Protein AF-A0A821QXB3-F1 (afdb_monomer_lite)

Foldseek 3Di:
DDPPDPPDDDPPDPPPVDDDDDPDDQVPFAKDWRWDDDPVGIDIDIDGDGDDDDDD

Structure (mmCIF, N/CA/C/O backbone):
data_AF-A0A821QXB3-F1
#
_entry.id   AF-A0A821QXB3-F1
#
loop_
_atom_site.group_PDB
_atom_site.id
_atom_site.type_symbol
_atom_site.label_atom_id
_atom_site.label_alt_id
_atom_site.label_comp_id
_atom_site.label_asym_id
_atom_site.label_entity_id
_atom_site.label_seq_id
_atom_site.pdbx_PDB_ins_code
_atom_site.Cartn_x
_atom_site.Cartn_y
_atom_site.Cartn_z
_atom_site.occupancy
_atom_site.B_iso_or_equiv
_atom_site.auth_seq_id
_atom_site.auth_comp_id
_atom_site.auth_asym_id
_atom_site.auth_atom_id
_atom_site.pdbx_PDB_model_num
ATOM 1 N N . PHE A 1 1 ? 23.002 -8.417 -32.977 1.00 38.72 1 PHE A N 1
ATOM 2 C CA . PHE A 1 1 ? 22.654 -7.228 -32.180 1.00 38.72 1 PHE A CA 1
ATOM 3 C C . PHE A 1 1 ? 22.626 -7.623 -30.715 1.00 38.72 1 PHE A C 1
ATOM 5 O O . PHE A 1 1 ? 21.589 -8.002 -30.194 1.00 38.72 1 PHE A O 1
ATOM 12 N N . LEU A 1 2 ? 23.804 -7.639 -30.095 1.00 40.44 2 LEU A N 1
ATOM 13 C CA . LEU A 1 2 ? 23.963 -7.820 -28.657 1.00 40.44 2 LEU A CA 1
ATOM 14 C C . LEU A 1 2 ? 24.071 -6.408 -28.088 1.00 40.44 2 LEU A C 1
ATOM 16 O O . LEU A 1 2 ? 25.013 -5.694 -28.430 1.00 40.44 2 LEU A O 1
ATOM 20 N N . LEU A 1 3 ? 23.081 -5.963 -27.318 1.00 42.56 3 LEU A N 1
ATOM 21 C CA . LEU A 1 3 ? 23.238 -4.728 -26.561 1.00 42.56 3 LEU A CA 1
ATOM 22 C C . LEU A 1 3 ? 24.131 -5.053 -25.365 1.00 42.56 3 LEU A C 1
ATOM 24 O O . LEU A 1 3 ? 23.743 -5.811 -24.480 1.00 42.56 3 LEU A O 1
ATOM 28 N N . ASN A 1 4 ? 25.341 -4.496 -25.384 1.00 44.47 4 ASN A N 1
ATOM 29 C CA . ASN A 1 4 ? 26.197 -4.381 -24.214 1.00 44.47 4 ASN A CA 1
ATOM 30 C C . ASN A 1 4 ? 25.424 -3.612 -23.138 1.00 44.47 4 ASN A C 1
ATOM 32 O O . ASN A 1 4 ? 25.286 -2.394 -23.225 1.00 44.47 4 ASN A O 1
ATOM 36 N N . TYR A 1 5 ? 24.899 -4.328 -22.149 1.00 51.06 5 TYR A N 1
ATOM 37 C CA . TYR A 1 5 ? 24.369 -3.737 -20.930 1.00 51.06 5 TYR A CA 1
ATOM 38 C C . TYR A 1 5 ? 25.442 -3.893 -19.856 1.00 51.06 5 TYR A C 1
ATOM 40 O O . TYR A 1 5 ? 25.544 -4.925 -19.196 1.00 51.06 5 TYR A O 1
ATOM 48 N N . SER A 1 6 ? 26.313 -2.895 -19.736 1.00 47.31 6 SER A N 1
ATOM 49 C CA . SER A 1 6 ? 27.140 -2.736 -18.545 1.00 47.31 6 SER A CA 1
ATOM 50 C C . SER A 1 6 ? 26.213 -2.309 -17.409 1.00 47.31 6 SER A C 1
ATOM 52 O O . SER A 1 6 ? 25.767 -1.164 -17.376 1.00 47.31 6 SER A O 1
ATOM 54 N N . VAL A 1 7 ? 25.874 -3.249 -16.521 1.00 51.62 7 VAL A N 1
ATOM 55 C CA . VAL A 1 7 ? 25.179 -2.946 -15.263 1.00 51.62 7 VAL A CA 1
ATOM 56 C C . VAL A 1 7 ? 26.183 -2.216 -14.371 1.00 51.62 7 VAL A C 1
ATOM 58 O O . VAL A 1 7 ? 26.988 -2.841 -13.686 1.00 51.62 7 VAL A O 1
ATOM 61 N N . GLU A 1 8 ? 26.199 -0.892 -14.454 1.00 48.78 8 GLU A N 1
ATOM 62 C CA . GLU A 1 8 ? 26.896 -0.034 -13.497 1.00 48.78 8 GLU A CA 1
ATOM 63 C C . GLU A 1 8 ? 26.132 -0.090 -12.156 1.00 48.78 8 GLU A C 1
ATOM 65 O O . GLU A 1 8 ? 24.908 -0.228 -12.154 1.00 48.78 8 GLU A O 1
ATOM 70 N N . GLU A 1 9 ? 26.859 -0.103 -11.037 1.00 46.69 9 GLU A N 1
ATOM 71 C CA . GLU A 1 9 ? 26.425 -0.520 -9.691 1.00 46.69 9 GLU A CA 1
ATOM 72 C C . GLU A 1 9 ? 24.951 -0.241 -9.331 1.00 46.69 9 GLU A C 1
ATOM 74 O O . GLU A 1 9 ? 24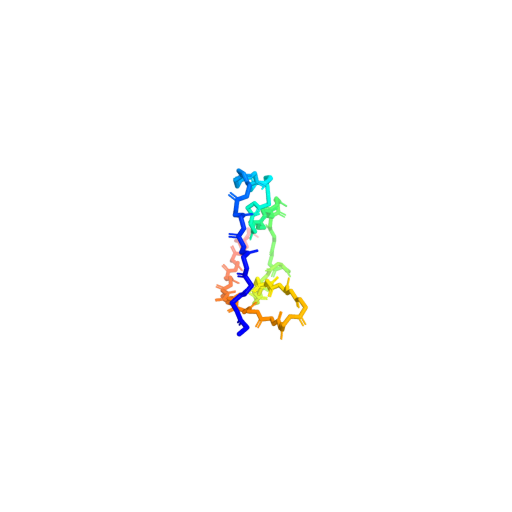.450 0.882 -9.378 1.00 46.69 9 GLU A O 1
ATOM 79 N N . GLN A 1 10 ? 24.250 -1.300 -8.922 1.00 47.91 10 GLN A N 1
ATOM 80 C CA . GLN A 1 10 ? 22.808 -1.335 -8.685 1.00 47.91 10 GLN A CA 1
ATOM 81 C C . GLN A 1 10 ? 22.415 -0.550 -7.417 1.00 47.91 10 GLN A C 1
ATOM 83 O O . GLN A 1 10 ? 22.133 -1.120 -6.365 1.00 47.91 10 GLN A O 1
ATOM 88 N N . TYR A 1 11 ? 22.359 0.779 -7.510 1.00 50.66 11 TYR A N 1
ATOM 89 C CA . TYR A 1 11 ? 21.715 1.625 -6.508 1.00 50.66 11 TYR A CA 1
ATOM 90 C C . TYR A 1 11 ? 20.190 1.487 -6.643 1.00 50.66 11 TYR A C 1
ATOM 92 O O . TYR A 1 11 ? 19.512 2.317 -7.251 1.00 50.66 11 TYR A O 1
ATOM 100 N N . TYR A 1 12 ? 19.624 0.414 -6.082 1.00 54.66 12 TYR A N 1
ATOM 101 C CA . TYR A 1 12 ? 18.211 0.415 -5.712 1.00 54.66 12 TYR A CA 1
ATOM 102 C C . TYR A 1 12 ? 18.044 1.468 -4.611 1.00 54.66 12 TYR A C 1
ATOM 104 O O . TYR A 1 12 ? 18.255 1.193 -3.432 1.00 54.66 12 TYR A O 1
ATOM 112 N N . GLY A 1 13 ? 17.703 2.702 -4.996 1.00 52.88 13 GLY A N 1
ATOM 113 C CA . GLY A 1 13 ? 17.201 3.703 -4.055 1.00 52.88 13 GLY A CA 1
ATOM 114 C C . GLY A 1 13 ? 16.012 3.147 -3.247 1.00 52.88 13 GLY A C 1
ATOM 115 O O . GLY A 1 13 ? 15.457 2.109 -3.614 1.00 52.88 13 GLY A O 1
ATOM 116 N N . PRO A 1 14 ? 15.584 3.817 -2.163 1.00 50.41 14 PRO A N 1
ATOM 117 C CA . PRO A 1 14 ? 14.736 3.268 -1.096 1.00 50.41 14 PRO A CA 1
ATOM 118 C C . PRO A 1 14 ? 13.258 3.076 -1.496 1.00 50.41 14 PRO A C 1
ATOM 120 O O . PRO A 1 14 ? 12.357 3.262 -0.686 1.00 50.41 14 PRO A O 1
ATOM 123 N N . PHE A 1 15 ? 12.974 2.711 -2.741 1.00 59.16 15 PHE A N 1
ATOM 124 C CA . PHE A 1 15 ? 11.645 2.363 -3.220 1.00 59.16 15 PHE A CA 1
ATOM 125 C C . PHE A 1 15 ? 11.352 0.896 -2.893 1.00 59.16 15 PHE A C 1
ATOM 127 O O . PHE A 1 15 ? 11.197 0.056 -3.778 1.00 59.16 15 PHE A O 1
ATOM 134 N N . SER A 1 16 ? 11.275 0.567 -1.601 1.00 66.00 16 SER A N 1
ATOM 135 C CA . SER A 1 16 ? 10.489 -0.595 -1.199 1.00 66.00 16 SER A CA 1
ATOM 136 C C . SER A 1 16 ? 9.041 -0.252 -1.548 1.00 66.00 16 SER A C 1
ATOM 138 O O . SER A 1 16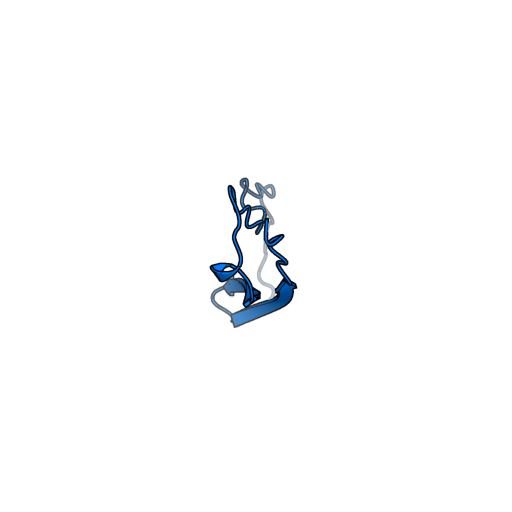 ? 8.526 0.770 -1.104 1.00 66.00 16 SER A O 1
ATOM 140 N N . GLY A 1 17 ? 8.398 -1.021 -2.428 1.00 75.12 17 GLY A N 1
ATOM 141 C CA . GLY A 1 17 ? 7.010 -0.803 -2.867 1.00 75.12 17 GLY A CA 1
ATOM 142 C C . GLY A 1 17 ? 5.980 -1.064 -1.760 1.00 75.12 17 GLY A C 1
ATOM 143 O O . GLY A 1 17 ? 4.996 -1.763 -1.987 1.00 75.12 17 GLY A O 1
ATOM 144 N N . SER A 1 18 ? 6.247 -0.563 -0.556 1.00 83.38 18 SER A N 1
ATOM 145 C CA . SER A 1 18 ? 5.519 -0.803 0.679 1.00 83.38 18 SER A CA 1
ATOM 146 C C . SER A 1 18 ? 4.557 0.346 0.951 1.00 83.38 18 SER A C 1
ATOM 148 O O . SER A 1 18 ? 4.959 1.507 1.033 1.00 83.38 18 SER A O 1
ATOM 150 N N . LEU A 1 19 ? 3.286 0.006 1.149 1.00 86.44 19 LEU A N 1
ATOM 151 C CA . LEU A 1 19 ? 2.264 0.923 1.635 1.00 86.44 19 LEU A CA 1
ATOM 152 C C . LEU A 1 19 ? 2.077 0.710 3.141 1.00 86.44 19 LEU A C 1
ATOM 154 O O . LEU A 1 19 ? 1.757 -0.394 3.572 1.00 86.44 19 LEU A O 1
ATOM 158 N N . SER A 1 20 ? 2.246 1.774 3.926 1.00 88.94 20 SER A N 1
ATOM 159 C CA . SER A 1 20 ? 1.996 1.769 5.371 1.00 88.94 20 SER A CA 1
ATOM 160 C C . SER A 1 20 ? 0.868 2.739 5.700 1.00 88.94 20 SER A C 1
ATOM 162 O O . SER A 1 20 ? 1.053 3.953 5.611 1.00 88.94 20 SER A O 1
ATOM 164 N N . LEU A 1 21 ? -0.283 2.211 6.108 1.00 88.38 21 LEU A N 1
ATOM 165 C CA . LEU A 1 21 ? -1.411 3.002 6.597 1.00 88.38 21 LEU A CA 1
ATOM 166 C C . LEU A 1 21 ? -1.282 3.181 8.113 1.00 88.38 21 LEU A C 1
ATOM 168 O O . LEU A 1 21 ? -1.011 2.225 8.839 1.00 88.38 21 LEU A O 1
ATOM 172 N N . ARG A 1 22 ? -1.438 4.415 8.599 1.00 89.38 22 ARG A N 1
ATOM 173 C CA . ARG A 1 22 ? -1.469 4.729 10.036 1.00 89.38 22 ARG A CA 1
ATOM 174 C C . ARG A 1 22 ? -2.898 5.093 10.417 1.00 89.38 22 ARG A C 1
ATOM 176 O O . ARG A 1 22 ? -3.532 5.818 9.664 1.00 89.38 22 ARG A O 1
ATOM 183 N N . SER A 1 23 ? -3.346 4.644 11.591 1.00 88.75 23 SER A N 1
ATOM 184 C CA . SER A 1 23 ? -4.699 4.912 12.111 1.00 88.75 23 SER A CA 1
ATOM 185 C C . SER A 1 23 ? -5.809 4.428 11.171 1.00 88.75 23 SER A C 1
ATOM 187 O O . SER A 1 23 ? -6.628 5.214 10.716 1.00 88.75 23 SER A O 1
ATOM 189 N N . VAL A 1 24 ? -5.786 3.127 10.884 1.00 90.31 24 VAL A N 1
ATOM 190 C CA . VAL A 1 24 ? -6.701 2.430 9.969 1.00 90.31 24 VAL A CA 1
ATOM 191 C C . VAL A 1 24 ? -8.111 2.316 10.557 1.00 90.31 24 VAL A C 1
ATOM 193 O O . VAL A 1 24 ? -8.255 2.006 11.744 1.00 90.31 24 VAL A O 1
ATOM 196 N N . ASP A 1 25 ? -9.139 2.501 9.731 1.00 91.81 25 ASP A N 1
ATOM 197 C CA . ASP A 1 25 ? -10.541 2.272 10.091 1.00 91.81 25 ASP A CA 1
ATOM 198 C C . ASP A 1 25 ? -11.277 1.400 9.056 1.00 91.81 25 ASP A C 1
ATOM 200 O O . ASP A 1 25 ? -10.690 0.895 8.103 1.00 91.81 25 ASP A O 1
ATOM 204 N N . SER A 1 26 ? -12.571 1.137 9.265 1.00 92.19 26 SER A N 1
ATOM 205 C CA . SER A 1 26 ? -13.341 0.240 8.388 1.00 92.19 26 SER A CA 1
ATOM 206 C C . SER A 1 26 ? -13.475 0.736 6.943 1.00 92.19 26 SER A C 1
ATOM 208 O O . SER A 1 26 ? -13.803 -0.059 6.070 1.00 92.19 26 SER A O 1
ATOM 210 N N . SER A 1 27 ? -13.269 2.029 6.681 1.00 91.31 27 SER A N 1
ATOM 211 C CA . SER A 1 27 ? -13.278 2.602 5.331 1.00 91.31 27 SER A CA 1
ATOM 212 C C . SER A 1 27 ? -12.017 2.283 4.527 1.00 91.31 27 SER A C 1
ATOM 214 O O . SER A 1 27 ? -12.046 2.374 3.303 1.00 91.31 27 SER A O 1
ATOM 216 N N . ASP A 1 28 ? -10.952 1.832 5.191 1.00 92.44 28 ASP A N 1
ATOM 217 C CA . ASP A 1 28 ? -9.747 1.312 4.547 1.00 92.44 28 ASP A CA 1
ATOM 218 C C . ASP A 1 28 ? -9.903 -0.169 4.123 1.00 92.44 28 ASP A C 1
ATOM 220 O O . ASP A 1 28 ? -8.977 -0.769 3.579 1.00 92.44 28 ASP A O 1
ATOM 224 N N . ASP A 1 29 ? -11.051 -0.813 4.376 1.00 93.50 29 ASP A N 1
ATOM 225 C CA . ASP A 1 29 ? -11.311 -2.163 3.864 1.00 93.50 29 ASP A CA 1
ATOM 226 C C . ASP A 1 29 ? -11.333 -2.163 2.330 1.00 93.50 29 ASP A C 1
ATOM 228 O O . ASP A 1 29 ? -12.080 -1.413 1.699 1.00 93.50 29 ASP A O 1
ATOM 232 N N . GLY A 1 30 ? -10.543 -3.040 1.711 1.00 93.38 30 GLY A N 1
ATOM 233 C CA . GLY A 1 30 ? -10.512 -3.110 0.257 1.00 93.38 30 GLY A CA 1
ATOM 234 C C . GLY A 1 30 ? -9.439 -4.010 -0.335 1.00 93.38 30 GLY A C 1
ATOM 235 O O . GLY A 1 30 ? -8.713 -4.734 0.358 1.00 93.38 30 GLY A O 1
ATOM 236 N N . ASP A 1 31 ? -9.378 -3.967 -1.662 1.00 95.12 31 ASP A N 1
ATOM 237 C CA . ASP A 1 31 ? -8.339 -4.589 -2.473 1.00 95.12 31 ASP A CA 1
ATOM 238 C C . ASP A 1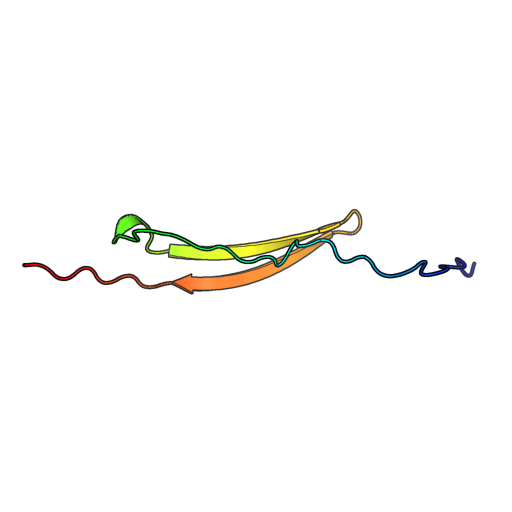 31 ? -7.197 -3.602 -2.712 1.00 95.12 31 ASP A C 1
ATOM 240 O O . ASP A 1 31 ? -7.394 -2.510 -3.249 1.00 95.12 31 ASP A O 1
ATOM 244 N N . TYR A 1 32 ? -5.983 -4.011 -2.356 1.00 93.56 32 TYR A N 1
ATOM 245 C CA . TYR A 1 32 ? -4.766 -3.243 -2.580 1.00 93.56 32 TYR A CA 1
ATOM 246 C C . TYR A 1 32 ? -3.955 -3.881 -3.701 1.00 93.56 32 TYR A C 1
ATOM 248 O O . TYR A 1 32 ? -3.675 -5.082 -3.679 1.00 93.56 32 TYR A O 1
ATOM 256 N N . VAL A 1 33 ? -3.545 -3.065 -4.674 1.00 93.56 33 VAL A N 1
ATOM 257 C CA . VAL A 1 33 ? -2.769 -3.518 -5.833 1.00 93.56 33 VAL A CA 1
ATOM 258 C C . VAL A 1 33 ? -1.461 -2.746 -5.914 1.00 93.56 33 VAL A C 1
ATOM 260 O O . VAL A 1 33 ? -1.448 -1.525 -6.063 1.00 93.56 33 VAL A O 1
ATOM 263 N N . CYS A 1 34 ? -0.347 -3.471 -5.862 1.00 91.69 34 CYS A N 1
ATOM 264 C CA . CYS A 1 34 ? 0.962 -2.937 -6.204 1.00 91.69 34 CYS A CA 1
ATOM 265 C C . CYS A 1 34 ? 1.174 -3.049 -7.717 1.00 91.69 34 CYS A C 1
ATOM 267 O O . CYS A 1 34 ? 0.968 -4.117 -8.301 1.00 91.69 34 CYS A O 1
ATOM 269 N N . VAL A 1 35 ? 1.590 -1.947 -8.347 1.00 91.50 35 VAL A N 1
ATOM 270 C CA . VAL A 1 35 ? 1.833 -1.872 -9.792 1.00 91.50 35 VAL A CA 1
ATOM 271 C C . VAL A 1 35 ? 3.262 -1.416 -10.049 1.00 91.50 35 VAL A C 1
ATOM 273 O O . VAL A 1 35 ? 3.622 -0.279 -9.751 1.00 91.50 35 VAL A O 1
ATOM 276 N N . ALA A 1 36 ? 4.066 -2.288 -10.654 1.00 90.06 36 ALA A N 1
ATOM 277 C CA . ALA A 1 36 ? 5.390 -1.942 -11.160 1.00 90.06 36 ALA A CA 1
ATOM 278 C C . ALA A 1 36 ? 5.303 -1.682 -12.668 1.00 90.06 36 ALA A C 1
ATOM 280 O O . ALA A 1 36 ? 4.705 -2.474 -13.393 1.00 90.06 36 ALA A O 1
ATOM 281 N N . SER A 1 37 ? 5.886 -0.585 -13.156 1.00 88.69 37 SER A N 1
ATOM 282 C CA . SER A 1 37 ? 5.790 -0.177 -14.564 1.00 88.69 37 SER A CA 1
ATOM 283 C C . SER A 1 37 ? 7.148 0.225 -15.127 1.00 88.69 37 SER A C 1
ATOM 285 O O . SER A 1 37 ? 7.933 0.889 -14.457 1.00 88.69 37 SER A O 1
ATOM 287 N N . ASN A 1 38 ? 7.387 -0.114 -16.391 1.00 87.44 38 ASN A N 1
ATOM 288 C CA . ASN A 1 38 ? 8.478 0.417 -17.205 1.00 87.44 38 ASN A CA 1
ATOM 289 C C . ASN A 1 38 ? 7.981 0.668 -18.644 1.00 87.44 38 ASN A C 1
ATOM 291 O O . ASN A 1 38 ? 6.792 0.528 -18.926 1.00 87.44 38 ASN A O 1
ATOM 295 N N . VAL A 1 39 ? 8.879 1.048 -19.556 1.00 94.00 39 VAL A N 1
ATOM 296 C CA . VAL A 1 39 ? 8.529 1.329 -20.964 1.00 94.00 39 VAL A CA 1
ATOM 297 C C . VAL A 1 39 ? 8.034 0.100 -21.740 1.00 94.00 39 VAL A C 1
ATOM 299 O O . VAL A 1 39 ? 7.423 0.258 -22.790 1.00 94.00 39 VAL A O 1
ATOM 302 N N . ILE A 1 40 ? 8.295 -1.113 -21.239 1.00 96.25 40 ILE A N 1
ATOM 303 C CA . ILE A 1 40 ? 7.877 -2.378 -21.861 1.00 96.25 40 ILE A CA 1
ATOM 304 C C . ILE A 1 40 ? 6.464 -2.754 -21.402 1.00 96.25 40 ILE A C 1
ATOM 306 O O . ILE A 1 40 ? 5.687 -3.299 -22.183 1.00 96.25 40 ILE A O 1
ATOM 310 N N . GLY A 1 41 ? 6.109 -2.467 -20.148 1.00 92.62 41 GLY A N 1
ATOM 311 C CA . GLY A 1 41 ? 4.791 -2.808 -19.633 1.00 92.62 41 GLY A CA 1
ATOM 312 C C . GLY A 1 41 ? 4.641 -2.662 -18.125 1.00 92.62 41 GLY A C 1
ATOM 313 O O . GLY A 1 41 ? 5.342 -1.885 -17.473 1.00 92.62 41 GLY A O 1
ATOM 314 N N . ARG A 1 42 ? 3.675 -3.410 -17.581 1.00 93.94 42 ARG A N 1
ATOM 315 C CA . ARG A 1 42 ? 3.273 -3.372 -16.171 1.00 93.94 42 ARG A CA 1
ATOM 316 C C . ARG A 1 42 ? 3.212 -4.771 -15.570 1.00 93.94 42 ARG A C 1
ATOM 318 O O . ARG A 1 42 ? 2.825 -5.718 -16.248 1.00 93.94 42 ARG A O 1
ATOM 325 N N . SER A 1 43 ? 3.543 -4.864 -14.290 1.00 92.06 43 SER A N 1
ATOM 326 C CA . SER A 1 43 ? 3.361 -6.043 -13.446 1.00 92.06 43 SER A CA 1
ATOM 327 C C . SER A 1 43 ? 2.479 -5.682 -12.253 1.00 92.06 43 SER A C 1
ATOM 329 O O . SER A 1 43 ? 2.555 -4.559 -11.749 1.00 92.06 43 SER A O 1
ATOM 331 N N . PHE A 1 44 ? 1.643 -6.624 -11.819 1.00 92.81 44 PHE A N 1
ATOM 332 C CA . PHE A 1 44 ? 0.615 -6.419 -10.801 1.00 92.81 44 PHE A CA 1
ATOM 333 C C . PHE A 1 44 ? 0.742 -7.470 -9.697 1.00 92.81 44 PHE A C 1
ATOM 335 O O . PHE A 1 44 ? 0.942 -8.649 -9.983 1.00 92.81 44 PHE A O 1
ATOM 342 N N . SER A 1 45 ? 0.571 -7.053 -8.445 1.00 91.06 45 SER A N 1
ATOM 343 C CA . SER A 1 45 ? 0.436 -7.939 -7.284 1.00 91.06 45 SER A CA 1
ATOM 344 C C . SER A 1 45 ? -0.716 -7.441 -6.418 1.00 91.06 45 SER A C 1
ATOM 346 O O . SER A 1 45 ? -0.764 -6.251 -6.112 1.00 91.06 45 SER A O 1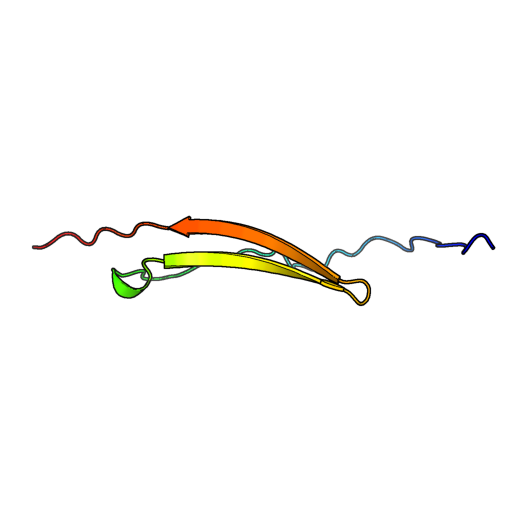
ATOM 348 N N . SER A 1 46 ? -1.660 -8.318 -6.069 1.00 90.12 46 SER A N 1
ATOM 349 C CA . SER A 1 46 ? -2.899 -7.941 -5.372 1.00 90.12 46 SER A CA 1
ATOM 350 C C . SER A 1 46 ? -3.008 -8.628 -4.015 1.00 90.12 46 SER A C 1
ATOM 352 O O . SER A 1 46 ? -2.678 -9.807 -3.890 1.00 90.12 46 SER A O 1
ATOM 354 N N . ILE A 1 47 ? -3.493 -7.893 -3.014 1.00 90.56 47 ILE A N 1
ATOM 355 C CA . ILE A 1 47 ? -3.773 -8.375 -1.658 1.00 90.56 47 ILE A CA 1
ATOM 356 C C . ILE A 1 47 ? -5.149 -7.837 -1.242 1.00 90.56 47 ILE A C 1
ATOM 358 O O . ILE A 1 47 ? -5.399 -6.637 -1.350 1.00 90.56 47 ILE A O 1
ATOM 362 N N . ARG A 1 48 ? -6.027 -8.702 -0.723 1.00 90.81 48 ARG A N 1
ATOM 363 C CA . ARG A 1 48 ? -7.280 -8.291 -0.066 1.00 90.81 48 ARG A CA 1
ATOM 364 C C . ARG A 1 48 ? -7.002 -8.035 1.414 1.00 90.81 48 ARG A C 1
ATOM 366 O O . ARG A 1 48 ? -6.503 -8.928 2.097 1.00 90.81 48 ARG A O 1
ATOM 373 N N . SER A 1 49 ? -7.346 -6.853 1.916 1.00 89.12 49 SER A N 1
ATOM 374 C CA . SER A 1 49 ? -7.211 -6.496 3.336 1.00 89.12 49 SER A CA 1
ATOM 375 C C . SER A 1 49 ? -8.582 -6.398 3.988 1.00 89.12 49 SER A C 1
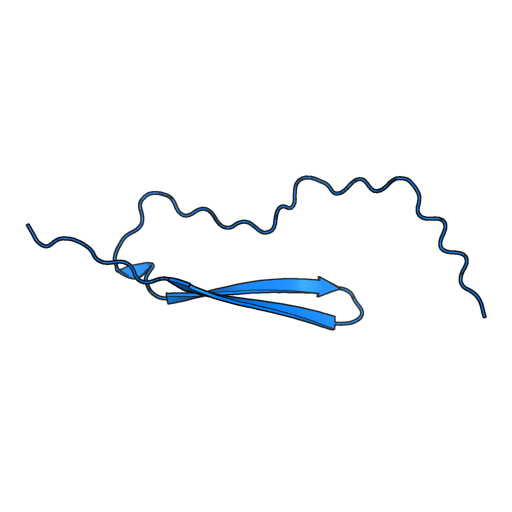ATOM 377 O O . SER A 1 49 ? -9.369 -5.593 3.513 1.00 89.12 49 SER A O 1
ATOM 379 N N . LEU A 1 50 ? -8.854 -7.173 5.048 1.00 84.38 50 LEU A N 1
ATOM 380 C CA . LEU A 1 50 ? -10.094 -7.090 5.832 1.00 84.38 50 LEU A CA 1
ATOM 381 C C . LEU A 1 50 ? -9.867 -6.346 7.151 1.00 84.38 50 LEU A C 1
ATOM 383 O O . LEU A 1 50 ? -9.090 -6.815 7.985 1.00 84.38 50 LEU A O 1
ATOM 387 N N . ILE A 1 51 ? -10.588 -5.243 7.372 1.00 85.44 51 ILE A N 1
ATOM 388 C CA . ILE A 1 51 ? -10.511 -4.464 8.619 1.00 85.44 51 ILE A CA 1
ATOM 389 C C . ILE A 1 51 ? -11.808 -4.602 9.416 1.00 85.44 51 ILE A C 1
ATOM 391 O O . ILE A 1 51 ? -12.891 -4.266 8.943 1.00 85.44 51 ILE A O 1
ATOM 395 N N . VAL A 1 52 ? -11.691 -5.076 10.659 1.00 79.44 52 VAL A N 1
ATOM 396 C CA . VAL A 1 52 ? -12.814 -5.220 11.595 1.00 79.44 52 VAL A CA 1
ATOM 397 C C . VAL A 1 52 ? -12.652 -4.207 12.724 1.00 79.44 52 VAL A C 1
ATOM 399 O O . VAL A 1 52 ? -11.720 -4.307 13.521 1.00 79.44 52 VAL A O 1
ATOM 402 N N . THR A 1 53 ? -13.564 -3.240 12.816 1.00 78.50 53 THR A N 1
ATOM 403 C CA . THR A 1 53 ? -13.627 -2.294 13.937 1.00 78.50 53 THR A CA 1
ATOM 404 C C . THR A 1 53 ? -14.573 -2.826 15.017 1.00 78.50 53 TH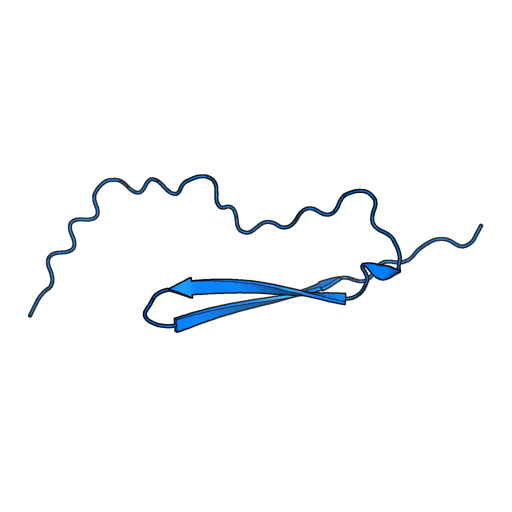R A C 1
ATOM 406 O O . THR A 1 53 ? -15.698 -3.247 14.742 1.00 78.50 53 THR A O 1
ATOM 409 N N . GLY A 1 54 ? -14.107 -2.857 16.269 1.00 73.00 54 GLY A N 1
ATOM 410 C CA . GLY A 1 54 ? -14.933 -3.258 17.407 1.00 73.00 54 GLY A CA 1
ATOM 411 C C . GLY A 1 54 ? -16.023 -2.220 17.675 1.00 73.00 54 GLY A C 1
ATOM 412 O O . GLY A 1 54 ? -15.723 -1.035 17.808 1.00 73.00 54 GLY A O 1
ATOM 413 N N . LYS A 1 55 ? -17.285 -2.653 17.766 1.00 61.94 55 LYS A N 1
ATOM 414 C CA . LYS A 1 55 ? -18.357 -1.817 18.319 1.00 61.94 55 LYS A CA 1
ATOM 415 C C . LYS A 1 55 ? -18.235 -1.841 19.844 1.00 61.94 55 LYS A C 1
ATOM 417 O O . LYS A 1 55 ? -18.459 -2.895 20.434 1.00 61.94 55 LYS A O 1
ATOM 422 N N . ASN A 1 56 ? -17.858 -0.711 20.441 1.00 56.28 56 ASN A N 1
ATOM 423 C CA . ASN A 1 56 ? -18.114 -0.453 21.862 1.00 56.28 56 ASN A CA 1
ATOM 424 C C . ASN A 1 56 ? -19.586 -0.091 22.064 1.00 56.28 56 ASN A C 1
ATOM 426 O O . ASN A 1 56 ? -20.131 0.618 21.185 1.00 56.28 56 ASN A O 1
#

Organism: NCBI:txid392032

Secondary structure (DSSP, 8-state):
-------------S-------SS--GGG-EEEEEEEE-SS-EEEEEEEE-------

Sequence (56 aa):
FLLNYSVEEQYYGPFSGSLSLRSVDSSDDGDYVCVASNVIGRSFSSIRSLIVTGKN

Radius of gyration: 18.63 Å; chains: 1; bounding box: 46×13×54 Å

pLDDT: mean 76.83, std 18.95, range [38.72, 96.25]

InterPro domains:
  IPR013783 Immunoglobulin-like fold [G3DSA:2.60.40.10] (3-55)
  IPR036179 Immunoglobulin-like domain superfamily [SSF48726] (13-53)